Protein AF-A0A954SVW8-F1 (afdb_monomer_lite)

Foldseek 3Di:
DDQDQDQPFADQDPVRDGDRDRPRPDVPDQPDKDKDWDFQDQKDKAWCVRGVRAQPKDKWWAAPVDRVHTQPWDWDADNPGRIIMIGSPDGGTTTMMIMD

Structure (mmCIF, N/CA/C/O backbone):
data_AF-A0A954SVW8-F1
#
_entry.id   AF-A0A954SVW8-F1
#
loop_
_atom_site.group_PDB
_atom_site.id
_atom_site.type_symbol
_atom_site.label_atom_id
_atom_site.label_alt_id
_atom_site.label_comp_id
_atom_site.label_asym_id
_atom_site.label_entity_id
_atom_site.label_seq_id
_atom_site.pdbx_PDB_ins_code
_atom_site.Cartn_x
_atom_site.Cartn_y
_atom_site.Cartn_z
_atom_site.occupancy
_atom_site.B_iso_or_equiv
_atom_site.auth_seq_id
_atom_site.auth_comp_id
_atom_site.auth_asym_id
_atom_site.auth_atom_id
_atom_site.pdbx_PDB_model_num
ATOM 1 N N . ALA A 1 1 ? -21.610 -25.211 19.574 1.00 40.38 1 ALA A N 1
ATOM 2 C CA . ALA A 1 1 ? -22.119 -24.453 18.415 1.00 40.38 1 ALA A CA 1
ATOM 3 C C . ALA A 1 1 ? -21.961 -25.320 17.172 1.00 40.38 1 ALA A C 1
ATOM 5 O O . ALA A 1 1 ? -20.916 -25.938 17.018 1.00 40.38 1 ALA A O 1
ATOM 6 N N . LEU A 1 2 ? -23.015 -25.452 16.367 1.00 36.62 2 LEU A N 1
ATOM 7 C CA . LEU A 1 2 ? -23.050 -26.291 15.168 1.00 36.62 2 LEU A CA 1
ATOM 8 C C . LEU A 1 2 ? -22.192 -25.630 14.073 1.00 36.62 2 LEU A C 1
ATOM 10 O O . LEU A 1 2 ? -22.477 -24.504 13.680 1.00 36.62 2 LEU A O 1
ATOM 14 N N . SER A 1 3 ? -21.126 -26.295 13.624 1.00 43.16 3 SER A N 1
ATOM 15 C CA . SER A 1 3 ? -20.302 -25.831 12.501 1.00 43.16 3 SER A CA 1
ATOM 16 C C . SER A 1 3 ? -21.048 -26.121 11.199 1.00 43.16 3 SER A C 1
ATOM 18 O O . SER A 1 3 ? -21.252 -27.279 10.836 1.00 43.16 3 SER A O 1
ATOM 20 N N . THR A 1 4 ? -21.516 -25.078 10.516 1.00 42.59 4 THR A N 1
ATOM 21 C CA . THR A 1 4 ? -22.108 -25.201 9.181 1.00 42.59 4 THR A CA 1
ATOM 22 C C . THR A 1 4 ? -20.997 -25.432 8.165 1.00 42.59 4 THR A C 1
ATOM 24 O O . THR A 1 4 ? -20.241 -24.522 7.832 1.00 42.59 4 THR A O 1
ATOM 27 N N . ARG A 1 5 ? -20.894 -26.675 7.686 1.00 39.56 5 ARG A N 1
ATOM 28 C CA . ARG A 1 5 ? -20.027 -27.074 6.576 1.00 39.56 5 ARG A CA 1
ATOM 29 C C . ARG A 1 5 ? -20.613 -26.520 5.278 1.00 39.56 5 ARG A C 1
ATOM 31 O O . ARG A 1 5 ? -21.503 -27.126 4.690 1.00 39.56 5 ARG A O 1
ATOM 38 N N . THR A 1 6 ? -20.140 -25.354 4.857 1.00 47.66 6 THR A N 1
ATOM 39 C CA . THR A 1 6 ? -20.448 -24.810 3.533 1.00 47.66 6 THR A CA 1
ATOM 40 C C . THR A 1 6 ? -19.536 -25.490 2.521 1.00 47.66 6 THR A C 1
ATOM 42 O O . THR A 1 6 ? -18.320 -25.324 2.561 1.00 47.66 6 THR A O 1
ATOM 45 N N . THR A 1 7 ? -20.110 -26.288 1.628 1.00 44.91 7 THR A N 1
ATOM 46 C CA . THR A 1 7 ? -19.392 -26.845 0.481 1.00 44.91 7 THR A CA 1
ATOM 47 C C . THR A 1 7 ? -19.145 -25.705 -0.507 1.00 44.91 7 THR A C 1
ATOM 49 O O . THR A 1 7 ? -20.012 -25.378 -1.312 1.00 44.91 7 THR A O 1
ATOM 52 N N . THR A 1 8 ? -18.001 -25.027 -0.410 1.00 48.91 8 THR A N 1
ATOM 53 C CA . THR A 1 8 ? -17.630 -24.000 -1.390 1.00 48.91 8 THR A CA 1
ATOM 54 C C . THR A 1 8 ? -17.156 -24.703 -2.655 1.00 48.91 8 THR A C 1
ATOM 56 O O . THR A 1 8 ? -16.075 -25.287 -2.698 1.00 48.91 8 THR A O 1
ATOM 59 N N . THR A 1 9 ? -17.984 -24.686 -3.692 1.00 49.47 9 THR A N 1
ATOM 60 C CA . THR A 1 9 ? -17.602 -25.129 -5.034 1.00 49.47 9 THR A CA 1
ATOM 61 C C . THR A 1 9 ? -16.509 -24.201 -5.574 1.00 49.47 9 THR A C 1
ATOM 63 O O . THR A 1 9 ? -16.791 -23.059 -5.910 1.00 49.47 9 THR A O 1
ATOM 66 N N . ALA A 1 10 ? -15.280 -24.726 -5.635 1.00 47.44 10 ALA A N 1
ATOM 67 C CA . ALA A 1 10 ? -14.088 -24.200 -6.308 1.00 47.44 10 ALA A CA 1
ATOM 68 C C . ALA A 1 10 ? -13.584 -22.807 -5.867 1.00 47.44 10 ALA A C 1
ATOM 70 O O . ALA A 1 10 ? -14.078 -21.770 -6.300 1.00 47.44 10 ALA A O 1
ATOM 71 N N . VAL A 1 11 ? -12.491 -22.790 -5.098 1.00 52.28 11 VAL A N 1
ATOM 72 C CA . VAL A 1 11 ? -11.569 -21.643 -5.072 1.00 52.28 11 VAL A CA 1
ATOM 73 C C . VAL A 1 11 ? -10.479 -21.943 -6.110 1.00 52.28 11 VAL A C 1
ATOM 75 O O . VAL A 1 11 ? -9.889 -23.024 -6.027 1.00 52.28 11 VAL A O 1
ATOM 78 N N . PRO A 1 12 ? -10.226 -21.076 -7.108 1.00 44.75 12 PRO A N 1
ATOM 79 C CA . PRO A 1 12 ? -9.136 -21.299 -8.050 1.00 44.75 12 PRO A CA 1
ATOM 80 C C . PRO A 1 12 ? -7.801 -21.256 -7.298 1.00 44.75 12 PRO A C 1
ATOM 82 O O . PRO A 1 12 ? -7.519 -20.294 -6.582 1.00 44.75 12 PRO A O 1
ATOM 85 N N . ASP A 1 13 ? -6.993 -22.307 -7.433 1.00 57.62 13 ASP A N 1
ATOM 86 C CA . ASP A 1 13 ? -5.598 -22.266 -7.001 1.00 57.62 13 ASP A CA 1
ATOM 87 C C . ASP A 1 13 ? -4.754 -21.413 -7.970 1.00 57.62 13 ASP A C 1
ATOM 89 O O . ASP A 1 13 ? -5.223 -20.961 -9.020 1.00 57.62 13 ASP A O 1
ATOM 93 N N . PHE A 1 14 ? -3.479 -21.197 -7.637 1.00 51.03 14 PHE A N 1
ATOM 94 C CA . PHE A 1 14 ? -2.532 -20.452 -8.480 1.00 51.03 14 PHE A CA 1
ATOM 95 C C . PHE A 1 14 ? -2.261 -21.100 -9.854 1.00 51.03 14 PHE A C 1
ATOM 97 O O . PHE A 1 14 ? -1.481 -20.554 -10.632 1.00 51.03 14 PHE A O 1
ATOM 104 N N . ASN A 1 15 ? -2.882 -22.243 -10.161 1.00 43.25 15 ASN A N 1
ATOM 105 C CA . ASN A 1 15 ? -2.696 -23.010 -11.385 1.00 43.25 15 ASN A CA 1
ATOM 106 C C . ASN A 1 15 ? -4.017 -23.267 -12.142 1.00 43.25 15 ASN A C 1
ATOM 108 O O . ASN A 1 15 ? -4.044 -24.056 -13.086 1.00 43.25 15 ASN A O 1
ATOM 112 N N . GLY A 1 16 ? -5.119 -22.616 -11.742 1.00 51.41 16 GLY A N 1
ATOM 113 C CA . GLY A 1 16 ? -6.432 -22.767 -12.378 1.00 51.41 16 GLY A CA 1
ATOM 114 C C . GLY A 1 16 ? -7.093 -24.133 -12.158 1.00 51.41 16 GLY A C 1
ATOM 115 O O . GLY A 1 16 ? -8.090 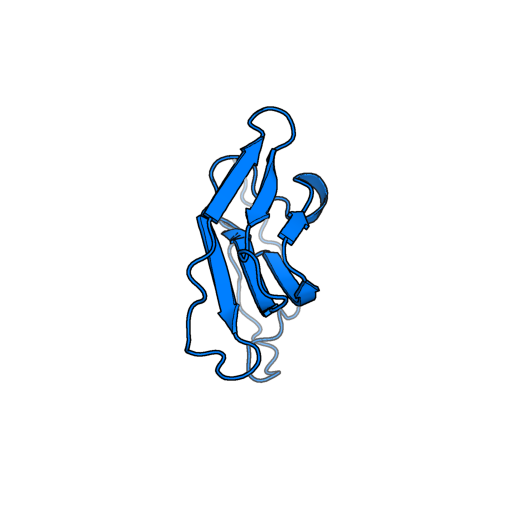-24.441 -12.815 1.00 51.41 16 GLY A O 1
ATOM 116 N N . VAL A 1 17 ? -6.581 -24.957 -11.240 1.00 48.84 17 VAL A N 1
ATOM 117 C CA . VAL A 1 17 ? -7.190 -26.238 -10.882 1.00 48.84 17 VAL A CA 1
ATOM 118 C C . VAL A 1 17 ? -8.245 -25.976 -9.814 1.00 48.84 17 VAL A C 1
ATOM 120 O O . VAL A 1 17 ? -7.971 -25.495 -8.717 1.00 48.84 17 VAL A O 1
ATOM 123 N N . SER A 1 18 ? -9.496 -26.290 -10.145 1.00 55.28 18 SER A N 1
ATOM 124 C CA . SER A 1 18 ? -10.587 -26.282 -9.173 1.00 55.28 18 SER A CA 1
ATOM 125 C C . SER A 1 18 ? -10.384 -27.442 -8.204 1.00 55.28 18 SER A C 1
ATOM 127 O O . SER A 1 18 ? -10.705 -28.587 -8.522 1.00 55.28 18 SER A O 1
ATOM 129 N N . VAL A 1 19 ? -9.830 -27.167 -7.027 1.00 55.34 19 VAL A N 1
ATOM 130 C CA . VAL A 1 19 ? -9.679 -28.187 -5.989 1.00 55.34 19 VAL A CA 1
ATOM 131 C C . VAL A 1 19 ? -11.015 -28.316 -5.257 1.00 55.34 19 VAL A C 1
ATOM 133 O O . VAL A 1 19 ? -11.441 -27.399 -4.556 1.00 55.34 19 VAL A O 1
ATOM 136 N N . SER A 1 20 ? -11.711 -29.444 -5.428 1.00 53.72 20 SER A N 1
ATOM 137 C CA . SER A 1 20 ? -12.867 -29.782 -4.594 1.00 53.72 20 SER A CA 1
ATOM 138 C C . SER A 1 20 ? -12.364 -30.407 -3.294 1.00 53.72 20 SER A C 1
ATOM 140 O O . SER A 1 20 ? -12.017 -31.587 -3.251 1.00 53.72 20 SER A O 1
ATOM 142 N N . GLY A 1 21 ? -12.296 -29.604 -2.240 1.00 55.25 21 GLY A N 1
ATOM 143 C CA . GLY A 1 21 ? -11.985 -30.054 -0.889 1.00 55.25 21 GLY A CA 1
ATOM 144 C C . GLY A 1 21 ? -12.860 -29.322 0.117 1.00 55.25 21 GLY A C 1
ATOM 145 O O . GLY A 1 21 ? -13.383 -28.246 -0.167 1.00 55.25 21 GLY A O 1
ATOM 146 N N . ASP A 1 22 ? -13.026 -29.902 1.301 1.00 56.28 22 ASP A N 1
ATOM 147 C CA . ASP A 1 22 ? -13.659 -29.200 2.410 1.00 56.28 22 ASP A CA 1
ATOM 148 C C . ASP A 1 22 ? -12.724 -28.090 2.894 1.00 56.28 22 ASP A C 1
ATOM 150 O O . ASP A 1 22 ? -11.843 -28.314 3.726 1.00 56.28 22 ASP A O 1
ATOM 154 N N . CYS A 1 23 ? -12.900 -26.871 2.388 1.00 53.12 23 CYS A N 1
ATOM 155 C CA . CYS A 1 23 ? -12.346 -25.713 3.066 1.00 53.12 23 CYS A CA 1
ATOM 156 C C . CYS A 1 23 ? -13.132 -25.529 4.371 1.00 53.12 23 CYS A C 1
ATOM 158 O O . CYS A 1 23 ? -14.256 -25.025 4.383 1.00 53.12 23 CYS A O 1
ATOM 160 N N . VAL A 1 24 ? -12.558 -25.963 5.494 1.00 53.09 24 VAL A N 1
ATOM 161 C CA . VAL A 1 24 ? -13.041 -25.517 6.800 1.00 53.09 24 VAL A CA 1
ATOM 162 C C . VAL A 1 24 ? -12.735 -24.027 6.864 1.00 53.09 24 VAL A C 1
ATOM 164 O O . VAL A 1 24 ? -11.580 -23.633 7.012 1.00 53.09 24 VAL A O 1
ATOM 167 N N . ALA A 1 25 ? -13.761 -23.191 6.710 1.00 48.97 25 ALA A N 1
ATOM 168 C CA . ALA A 1 25 ? -13.662 -21.783 7.053 1.00 48.97 25 ALA A CA 1
ATOM 169 C C . ALA A 1 25 ? -13.360 -21.715 8.553 1.00 48.97 25 ALA A C 1
ATOM 171 O O . ALA A 1 25 ? -14.260 -21.879 9.375 1.00 48.97 25 ALA A O 1
ATOM 172 N N . ILE A 1 26 ? -12.083 -21.568 8.915 1.00 49.59 26 ILE A N 1
ATOM 173 C CA . ILE A 1 26 ? -11.685 -21.365 10.305 1.00 49.59 26 ILE A CA 1
ATOM 174 C C . ILE A 1 26 ? -12.210 -19.981 10.692 1.00 49.59 26 ILE A C 1
ATOM 176 O O . ILE A 1 26 ? -11.764 -18.989 10.106 1.00 49.59 26 ILE A O 1
ATOM 180 N N . PRO A 1 27 ? -13.148 -19.874 11.647 1.00 39.97 27 PRO A N 1
ATOM 181 C CA . PRO A 1 27 ? -13.568 -18.577 12.154 1.00 39.97 27 PRO A CA 1
ATOM 182 C C . PRO A 1 27 ? -12.336 -17.895 12.765 1.00 39.97 27 PRO A C 1
ATOM 184 O O . PRO A 1 27 ? -11.747 -18.423 13.705 1.00 39.97 27 PRO A O 1
ATOM 187 N N . GLY A 1 28 ? -11.906 -16.771 12.189 1.00 47.81 28 GLY A N 1
ATOM 188 C CA . GLY A 1 28 ? -10.688 -16.058 12.599 1.00 47.81 28 GLY A CA 1
ATOM 189 C C . GLY A 1 28 ? -9.426 -16.368 11.784 1.00 47.81 28 GLY A C 1
ATOM 190 O O . GLY A 1 28 ? -8.373 -15.808 12.076 1.00 47.81 28 GLY A O 1
ATOM 191 N N . GLY A 1 29 ? -9.500 -17.202 10.740 1.00 52.38 29 GLY A N 1
ATOM 192 C CA . GLY A 1 29 ? -8.444 -17.225 9.729 1.00 52.38 29 GLY A CA 1
ATOM 193 C C . GLY A 1 29 ? -8.377 -15.853 9.061 1.00 52.38 29 GLY A C 1
ATOM 194 O O . GLY A 1 29 ? -9.382 -15.410 8.503 1.00 52.38 29 GLY A O 1
ATOM 195 N N . ARG A 1 30 ? -7.226 -15.166 9.130 1.00 59.03 30 ARG A N 1
ATOM 196 C CA . ARG A 1 30 ? -6.967 -13.968 8.317 1.00 59.03 30 ARG A CA 1
ATOM 197 C C . ARG A 1 30 ? -7.189 -14.400 6.867 1.00 59.03 30 ARG A C 1
ATOM 199 O O . ARG A 1 30 ? -6.384 -15.158 6.338 1.00 59.03 30 ARG A O 1
ATOM 206 N N . GLY A 1 31 ? -8.341 -14.056 6.284 1.00 71.12 31 GLY A N 1
ATOM 207 C CA . GLY A 1 31 ?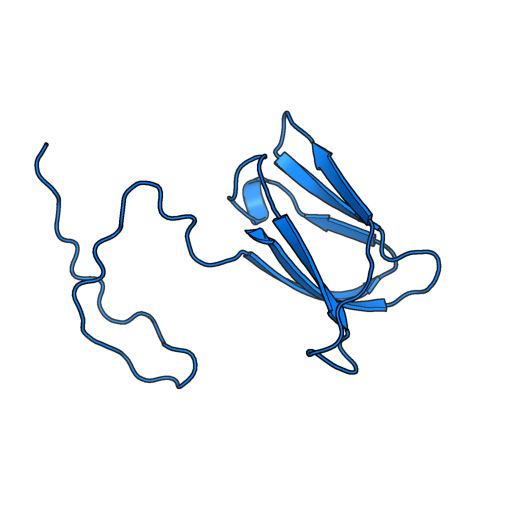 -8.735 -14.518 4.948 1.00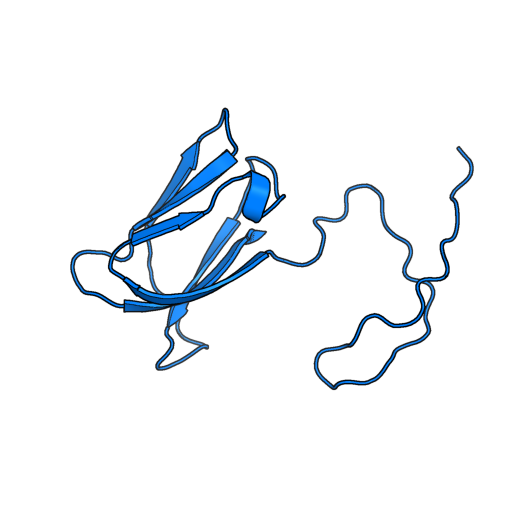 71.12 31 GLY A CA 1
ATOM 208 C C . GLY A 1 31 ? -7.691 -14.161 3.886 1.00 71.12 31 GLY A C 1
ATOM 209 O O . GLY A 1 31 ? -6.706 -13.489 4.190 1.00 71.12 31 GLY A O 1
ATOM 210 N N . ALA A 1 32 ? -7.916 -14.554 2.628 1.00 83.12 32 ALA A N 1
ATOM 211 C CA . ALA A 1 32 ? -6.983 -14.275 1.528 1.00 83.12 32 ALA A CA 1
ATOM 212 C C . ALA A 1 32 ? -6.468 -12.817 1.554 1.00 83.12 32 ALA A C 1
ATOM 214 O O . ALA A 1 32 ? -7.275 -11.921 1.821 1.00 83.12 32 ALA A O 1
ATOM 215 N N . PRO A 1 33 ? -5.160 -12.564 1.346 1.00 90.12 33 PRO A N 1
ATOM 216 C CA . PRO A 1 33 ? -4.586 -11.218 1.403 1.00 90.12 33 PRO A CA 1
ATOM 217 C C . PRO A 1 33 ? -5.360 -10.232 0.531 1.00 90.12 33 PRO A C 1
ATOM 219 O O . PRO A 1 33 ? -5.824 -10.598 -0.549 1.00 90.12 33 PRO A O 1
ATOM 222 N N . TYR A 1 34 ? -5.438 -8.973 0.964 1.00 92.31 34 TYR A N 1
ATOM 223 C CA . TYR A 1 34 ? -5.773 -7.906 0.024 1.00 92.31 34 TYR A CA 1
ATOM 224 C C . TYR A 1 34 ? -4.555 -7.664 -0.862 1.00 92.31 34 TYR A C 1
ATOM 226 O O . TYR A 1 34 ? -3.434 -7.578 -0.357 1.00 92.31 34 TYR A O 1
ATOM 234 N N . VAL A 1 35 ? -4.769 -7.584 -2.171 1.00 94.94 35 VAL A N 1
ATOM 235 C CA . VAL A 1 35 ? -3.708 -7.388 -3.155 1.00 94.94 35 VAL A CA 1
ATOM 236 C C . VAL A 1 35 ? -4.180 -6.373 -4.175 1.00 94.94 35 VAL A C 1
ATOM 238 O O . VAL A 1 35 ? -5.253 -6.544 -4.747 1.00 94.94 35 VAL A O 1
ATOM 241 N N . ASP A 1 36 ? -3.355 -5.367 -4.437 1.00 95.75 36 ASP A N 1
ATOM 242 C CA . ASP A 1 36 ? -3.639 -4.360 -5.455 1.00 95.75 36 ASP A CA 1
ATOM 243 C C . ASP A 1 36 ? -2.368 -3.962 -6.207 1.00 95.75 36 ASP A C 1
ATOM 245 O O . ASP A 1 36 ? -1.253 -4.113 -5.701 1.00 95.75 36 ASP A O 1
ATOM 249 N N . THR A 1 37 ? -2.525 -3.492 -7.438 1.00 97.06 37 THR A N 1
ATOM 250 C CA . THR A 1 37 ? -1.423 -3.027 -8.287 1.00 97.06 37 THR A CA 1
ATOM 251 C C . THR A 1 37 ? -1.468 -1.519 -8.431 1.00 97.06 37 THR A C 1
ATOM 253 O O . THR A 1 37 ? -2.537 -0.940 -8.588 1.00 97.06 37 THR A O 1
ATOM 256 N N . PHE A 1 38 ? -0.305 -0.884 -8.456 1.00 96.62 38 PHE A N 1
ATOM 257 C CA . PHE A 1 38 ? -0.184 0.557 -8.637 1.00 96.62 38 PHE A CA 1
ATOM 258 C C . PHE A 1 38 ? 0.858 0.878 -9.705 1.00 96.62 38 PHE A C 1
ATOM 260 O O . PHE A 1 38 ? 1.785 0.104 -9.948 1.00 96.62 38 PHE A O 1
ATOM 267 N N . ALA A 1 39 ? 0.713 2.039 -10.337 1.00 97.19 39 ALA A N 1
ATOM 268 C CA . ALA A 1 39 ? 1.631 2.504 -11.364 1.00 97.19 39 ALA A CA 1
ATOM 269 C C . ALA A 1 39 ? 1.911 3.994 -11.195 1.00 97.19 39 ALA A C 1
ATOM 271 O O . ALA A 1 39 ? 0.981 4.786 -11.045 1.00 97.19 39 ALA A O 1
ATOM 272 N N . SER A 1 40 ? 3.190 4.360 -11.261 1.00 96.69 40 SER A N 1
ATOM 273 C CA . SER A 1 40 ? 3.666 5.742 -11.182 1.00 96.69 40 SER A CA 1
ATOM 274 C C . SER A 1 40 ? 3.123 6.518 -9.967 1.00 96.69 40 SER A C 1
ATOM 276 O O . SER A 1 40 ? 2.685 7.661 -10.103 1.00 96.69 40 SER A O 1
ATOM 278 N N . GLN A 1 41 ? 3.167 5.906 -8.781 1.00 97.56 41 GLN A N 1
ATOM 279 C CA . GLN A 1 41 ? 2.719 6.505 -7.519 1.00 97.56 41 GLN A CA 1
ATOM 280 C C . GLN A 1 41 ? 3.892 6.741 -6.565 1.00 97.56 41 GLN A C 1
ATOM 282 O O . GLN A 1 41 ? 4.822 5.941 -6.509 1.00 97.56 41 GLN A O 1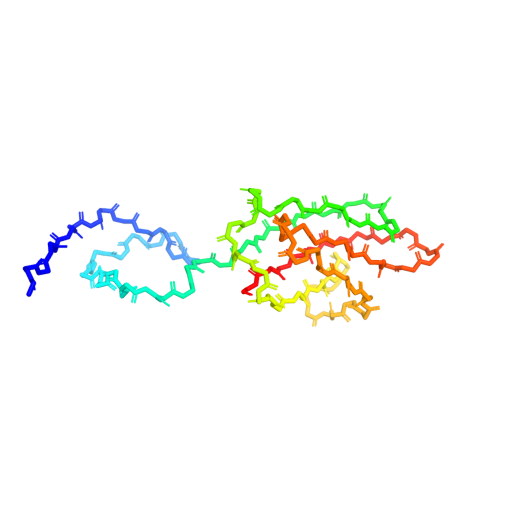
ATOM 287 N N . THR A 1 42 ? 3.830 7.814 -5.781 1.00 97.31 42 THR A N 1
ATOM 288 C CA . THR A 1 42 ? 4.722 8.054 -4.628 1.00 97.31 42 THR A CA 1
ATOM 289 C C . THR A 1 42 ? 4.061 7.681 -3.303 1.00 97.31 42 THR A C 1
ATOM 291 O O . THR A 1 42 ? 4.730 7.563 -2.285 1.00 97.31 42 THR A O 1
ATOM 294 N N . SER A 1 43 ? 2.743 7.483 -3.295 1.00 97.12 43 SER A N 1
ATOM 295 C CA . SER A 1 43 ? 1.991 7.045 -2.124 1.00 97.12 43 SER A CA 1
ATOM 296 C C . SER A 1 43 ? 0.724 6.296 -2.527 1.00 97.12 43 SER A C 1
ATOM 298 O O . SER A 1 43 ? 0.237 6.434 -3.649 1.00 97.12 43 SER A O 1
ATOM 300 N N . LEU A 1 44 ? 0.189 5.493 -1.608 1.00 97.75 44 LEU A N 1
ATOM 301 C CA . LEU A 1 44 ? -1.080 4.781 -1.772 1.00 97.75 44 LEU A CA 1
ATOM 302 C C . LEU A 1 44 ? -1.983 5.078 -0.578 1.00 97.75 44 LEU A C 1
ATOM 304 O O . LEU A 1 44 ? -1.520 5.069 0.561 1.00 97.75 44 LEU A O 1
ATOM 308 N N . ALA A 1 45 ? -3.269 5.288 -0.841 1.00 97.88 45 ALA A N 1
ATOM 309 C CA . ALA A 1 45 ? -4.302 5.382 0.183 1.00 97.88 45 ALA A CA 1
ATOM 310 C C . ALA A 1 45 ? -5.291 4.234 -0.026 1.00 97.88 45 ALA A C 1
ATOM 312 O O . ALA A 1 45 ? -5.972 4.174 -1.051 1.00 97.88 45 ALA A O 1
ATOM 313 N N . ILE A 1 46 ? -5.337 3.304 0.923 1.00 97.44 46 ILE A N 1
ATOM 314 C CA . ILE A 1 46 ? -6.138 2.084 0.837 1.00 97.44 46 ILE A CA 1
ATOM 315 C C . ILE A 1 46 ? -7.083 2.081 2.028 1.00 97.44 46 ILE A C 1
ATOM 317 O O . ILE A 1 46 ? -6.637 2.009 3.169 1.00 97.44 46 ILE A O 1
ATOM 321 N N . THR A 1 47 ? -8.388 2.168 1.774 1.00 96.88 47 THR A N 1
ATOM 322 C CA . THR A 1 47 ? -9.346 2.278 2.880 1.00 96.88 47 THR A CA 1
ATOM 323 C C . THR A 1 47 ? -9.538 0.948 3.609 1.00 96.88 47 THR A C 1
ATOM 325 O O . THR A 1 47 ? -9.492 -0.119 2.984 1.00 96.88 47 THR A O 1
ATOM 328 N N . GLY A 1 48 ? -9.836 1.007 4.907 1.00 92.00 48 GLY A N 1
ATOM 329 C CA . GLY A 1 48 ? -10.148 -0.149 5.749 1.00 92.00 48 GLY A CA 1
ATOM 330 C C . GLY A 1 48 ? -11.293 -0.990 5.196 1.00 92.00 48 GLY A C 1
ATOM 331 O O . GLY A 1 48 ? -11.235 -2.223 5.186 1.00 92.00 48 GLY A O 1
ATOM 332 N N . ALA A 1 49 ? -12.308 -0.320 4.646 1.00 90.81 49 ALA A N 1
ATOM 333 C CA . ALA A 1 49 ? -13.431 -0.963 3.974 1.00 90.81 49 ALA A CA 1
ATOM 334 C C . ALA A 1 49 ? -13.011 -1.694 2.687 1.00 90.81 49 ALA A C 1
ATOM 336 O O . ALA A 1 49 ? -13.586 -2.731 2.360 1.00 90.81 49 ALA A O 1
ATOM 337 N N . THR A 1 50 ? -12.004 -1.181 1.972 1.00 92.06 50 THR A N 1
ATOM 338 C CA . THR A 1 50 ? -11.481 -1.796 0.745 1.00 92.06 50 THR A CA 1
ATOM 339 C C . THR A 1 50 ? -10.681 -3.063 1.045 1.00 92.06 50 THR A C 1
ATOM 341 O O . THR A 1 50 ? -10.874 -4.070 0.364 1.00 92.06 50 THR A O 1
ATOM 344 N N . HIS A 1 51 ? -9.795 -3.046 2.049 1.00 90.56 51 HIS A N 1
ATOM 345 C CA . HIS A 1 51 ? -8.927 -4.198 2.323 1.00 90.56 51 HIS A CA 1
ATOM 346 C C . HIS A 1 51 ? -9.503 -5.202 3.334 1.00 90.56 51 HIS A C 1
ATOM 348 O O . HIS A 1 51 ? -9.105 -6.368 3.331 1.00 90.56 51 HIS A O 1
ATOM 354 N N . GLY A 1 52 ? -10.431 -4.786 4.200 1.00 90.56 52 GLY A N 1
ATOM 355 C CA . GLY A 1 52 ? -11.204 -5.678 5.070 1.00 90.56 52 GLY A CA 1
ATOM 356 C C . GLY A 1 52 ? -10.382 -6.479 6.089 1.00 90.56 52 GLY A C 1
ATOM 357 O O . GLY A 1 52 ? -10.768 -7.597 6.430 1.00 90.56 52 GLY A O 1
ATOM 358 N N . LYS A 1 53 ? -9.238 -5.951 6.555 1.00 86.44 53 LYS A N 1
ATOM 359 C CA . LYS A 1 53 ? -8.314 -6.655 7.478 1.00 86.44 53 LYS A CA 1
ATOM 360 C C . LYS A 1 53 ? -8.382 -6.204 8.939 1.00 86.44 53 LYS A C 1
ATOM 362 O O . LYS A 1 53 ? -7.728 -6.807 9.783 1.00 86.44 53 LYS A O 1
ATOM 367 N N . GLY A 1 54 ? -9.194 -5.197 9.256 1.00 90.25 54 GLY A N 1
ATOM 368 C CA . GLY A 1 54 ? -9.093 -4.509 10.546 1.00 90.25 54 GLY A CA 1
ATOM 369 C C . GLY A 1 54 ? -7.799 -3.694 10.630 1.00 90.25 54 GLY A C 1
ATOM 370 O O . GLY A 1 54 ? -7.162 -3.459 9.609 1.00 90.25 54 GLY A O 1
ATOM 371 N N . CYS A 1 55 ? -7.438 -3.240 11.830 1.00 92.31 55 CYS A N 1
ATOM 372 C CA . CYS A 1 55 ? -6.359 -2.263 12.018 1.00 92.31 55 CYS A CA 1
ATOM 373 C C . CYS A 1 55 ? -4.994 -2.913 12.342 1.00 92.31 55 CYS A C 1
ATOM 375 O O . CYS A 1 55 ? -3.951 -2.299 12.149 1.00 92.31 55 CYS A O 1
ATOM 377 N N . ASP A 1 56 ? -4.973 -4.173 12.793 1.00 92.69 56 ASP A N 1
ATOM 378 C CA . ASP A 1 56 ? -3.732 -4.926 13.035 1.00 92.69 56 ASP A CA 1
ATOM 379 C C . ASP A 1 56 ? -3.277 -5.636 11.753 1.00 92.69 56 ASP A C 1
ATOM 381 O O . ASP A 1 56 ? -3.629 -6.798 11.510 1.00 92.69 56 ASP A O 1
ATOM 385 N N . VAL A 1 57 ? -2.538 -4.909 10.910 1.00 91.56 57 VAL A N 1
ATOM 386 C CA . VAL A 1 57 ? -2.170 -5.355 9.562 1.00 91.56 57 VAL A CA 1
ATOM 387 C C . VAL A 1 57 ? -0.674 -5.309 9.286 1.00 91.56 57 VAL A C 1
ATOM 389 O O . VAL A 1 57 ? 0.057 -4.426 9.746 1.00 91.56 57 VAL A O 1
ATOM 392 N N . ALA A 1 58 ? -0.230 -6.240 8.445 1.00 93.56 58 ALA A N 1
ATOM 393 C CA . ALA A 1 58 ? 1.104 -6.212 7.862 1.00 93.56 58 ALA A CA 1
ATOM 394 C C . ALA A 1 58 ? 1.036 -5.788 6.391 1.00 93.56 58 ALA A C 1
ATOM 396 O O . ALA A 1 58 ? 0.281 -6.369 5.610 1.00 93.56 58 ALA A O 1
ATOM 397 N N . VAL A 1 59 ? 1.858 -4.804 6.011 1.00 95.88 59 VAL A N 1
ATOM 398 C CA . VAL A 1 59 ? 1.906 -4.260 4.646 1.00 95.88 59 VAL A CA 1
ATOM 399 C C . VAL A 1 59 ? 3.227 -4.622 3.966 1.00 95.88 59 VAL A C 1
ATOM 401 O O . VAL A 1 59 ? 4.324 -4.402 4.494 1.00 95.88 59 VAL A O 1
ATOM 404 N N . PHE A 1 60 ? 3.123 -5.165 2.756 1.00 96.19 60 PHE A N 1
ATOM 405 C CA . PHE A 1 60 ? 4.254 -5.496 1.894 1.00 96.19 60 PHE A CA 1
ATOM 406 C C . PHE A 1 60 ? 4.067 -4.835 0.535 1.00 96.19 60 PHE A C 1
ATOM 408 O O . PHE A 1 60 ? 2.972 -4.851 -0.020 1.00 96.19 60 PHE A O 1
ATOM 415 N N . VAL A 1 61 ? 5.144 -4.277 -0.008 1.00 96.62 61 VAL A N 1
ATOM 416 C CA . VAL A 1 61 ? 5.148 -3.620 -1.314 1.00 96.62 61 VAL A CA 1
ATOM 417 C C . VAL A 1 61 ? 6.243 -4.256 -2.159 1.00 96.62 61 VAL A C 1
ATOM 419 O O . VAL A 1 61 ? 7.352 -4.461 -1.672 1.00 96.62 61 VAL A O 1
ATOM 422 N N . TYR A 1 62 ? 5.935 -4.582 -3.408 1.00 96.81 62 TYR A N 1
ATOM 423 C CA . TYR A 1 62 ? 6.836 -5.253 -4.343 1.00 96.81 62 TYR A CA 1
ATOM 424 C C . TYR A 1 62 ? 6.963 -4.451 -5.628 1.00 96.81 62 TYR A C 1
ATOM 426 O O . TYR A 1 62 ? 5.971 -3.877 -6.083 1.00 96.81 62 TYR A O 1
ATOM 434 N N . SER A 1 63 ? 8.163 -4.428 -6.207 1.00 94.94 63 SER A N 1
ATOM 435 C CA . SER A 1 63 ? 8.435 -3.728 -7.464 1.00 94.94 63 SER A CA 1
ATOM 436 C C . SER A 1 63 ? 7.736 -4.407 -8.645 1.00 94.94 63 SER A C 1
ATOM 438 O O . SER A 1 63 ? 7.570 -5.627 -8.676 1.00 94.94 63 SER A O 1
ATOM 440 N N . ALA A 1 64 ? 7.318 -3.616 -9.635 1.00 94.81 64 ALA A N 1
ATOM 441 C CA . ALA A 1 64 ? 6.851 -4.142 -10.916 1.00 94.81 64 ALA A CA 1
ATOM 442 C C . ALA A 1 64 ? 8.003 -4.684 -11.778 1.00 94.81 64 ALA A C 1
ATOM 444 O O . ALA A 1 64 ? 7.778 -5.605 -12.562 1.00 94.81 64 ALA A O 1
ATOM 445 N N . ASP A 1 65 ? 9.211 -4.132 -11.624 1.00 93.19 65 ASP A N 1
ATOM 446 C CA . ASP A 1 65 ? 10.385 -4.516 -12.418 1.00 93.19 65 ASP A CA 1
ATOM 447 C C . ASP A 1 65 ? 10.956 -5.870 -11.970 1.00 93.19 65 ASP A C 1
ATOM 449 O O . ASP A 1 65 ? 11.385 -6.675 -12.797 1.00 93.19 65 ASP A O 1
ATOM 453 N N . ASP A 1 66 ? 10.907 -6.145 -10.663 1.00 90.56 66 ASP A N 1
ATOM 454 C CA . ASP A 1 66 ? 11.197 -7.457 -10.088 1.00 90.56 66 ASP A CA 1
ATOM 455 C C . ASP A 1 66 ? 10.211 -7.760 -8.943 1.00 90.56 66 ASP A C 1
ATOM 457 O O . ASP A 1 66 ? 10.338 -7.204 -7.851 1.00 90.56 66 ASP A O 1
ATOM 461 N N . PRO A 1 67 ? 9.240 -8.671 -9.134 1.00 84.88 67 PRO A N 1
ATOM 462 C CA . PRO A 1 67 ? 8.252 -9.003 -8.109 1.00 84.88 67 PRO A CA 1
ATOM 463 C C . PRO A 1 67 ? 8.833 -9.795 -6.928 1.00 84.88 67 PRO A C 1
ATOM 465 O O . PRO A 1 67 ? 8.118 -10.052 -5.957 1.00 84.88 67 PRO A O 1
ATOM 468 N N . ARG A 1 68 ? 10.101 -10.224 -6.998 1.00 90.06 68 ARG A N 1
ATOM 469 C CA . ARG A 1 68 ? 10.832 -10.777 -5.848 1.00 90.06 68 ARG A CA 1
ATOM 470 C C . ARG A 1 68 ? 11.475 -9.681 -5.007 1.00 90.06 68 ARG A C 1
ATOM 472 O O . ARG A 1 68 ? 11.811 -9.948 -3.853 1.00 90.06 68 ARG A O 1
ATOM 479 N N . ASP A 1 69 ? 11.630 -8.482 -5.563 1.00 92.88 69 ASP A N 1
ATOM 480 C CA . ASP A 1 69 ? 12.187 -7.336 -4.866 1.00 92.88 69 ASP A CA 1
ATOM 481 C C . ASP A 1 69 ? 11.103 -6.615 -4.061 1.00 92.88 69 ASP A C 1
ATOM 483 O O . ASP A 1 69 ? 10.052 -6.210 -4.576 1.00 92.88 69 ASP A O 1
ATOM 487 N N . ARG A 1 70 ? 11.358 -6.480 -2.759 1.00 93.12 70 ARG A N 1
ATOM 488 C CA . ARG A 1 70 ? 10.464 -5.777 -1.843 1.00 93.12 70 ARG A CA 1
ATOM 489 C C . ARG A 1 70 ? 10.889 -4.318 -1.790 1.00 93.12 70 ARG A C 1
ATOM 491 O O . ARG A 1 70 ? 11.995 -4.002 -1.361 1.00 93.12 70 ARG A O 1
ATOM 498 N N . LEU A 1 71 ? 9.960 -3.430 -2.116 1.00 93.56 71 LEU A N 1
ATOM 499 C CA . LEU A 1 71 ? 10.142 -1.999 -1.938 1.00 93.56 71 LEU A CA 1
ATOM 500 C C . LEU A 1 71 ? 10.049 -1.665 -0.444 1.00 93.56 71 LEU A C 1
ATOM 502 O O . LEU A 1 71 ? 9.081 -2.021 0.238 1.00 93.56 71 LEU A O 1
ATOM 506 N N . TYR A 1 72 ? 11.071 -0.986 0.076 1.00 89.88 72 TYR A N 1
ATOM 507 C CA . TYR A 1 72 ? 11.064 -0.462 1.439 1.00 89.88 72 TYR A CA 1
ATOM 508 C C . TYR A 1 72 ? 10.200 0.798 1.491 1.00 89.88 72 TYR A C 1
ATOM 510 O O . TYR A 1 72 ? 10.687 1.909 1.304 1.00 89.88 72 TYR A O 1
ATOM 518 N N . ALA A 1 73 ? 8.909 0.587 1.726 1.00 91.69 73 ALA A N 1
ATOM 519 C CA . ALA A 1 73 ? 7.915 1.631 1.914 1.00 91.69 73 ALA A CA 1
ATOM 520 C C . ALA A 1 73 ? 7.583 1.797 3.403 1.00 91.69 73 ALA A C 1
ATOM 522 O O . ALA A 1 73 ? 7.462 0.808 4.135 1.00 91.69 73 ALA A O 1
ATOM 523 N N . GLY A 1 74 ? 7.413 3.043 3.842 1.00 94.44 74 GLY A N 1
ATOM 524 C CA . GLY A 1 74 ? 6.784 3.331 5.128 1.00 94.44 74 GLY A CA 1
ATOM 525 C C . GLY A 1 74 ? 5.272 3.134 5.025 1.00 94.44 74 GLY A C 1
ATOM 526 O O . GLY A 1 74 ? 4.701 3.276 3.944 1.00 94.44 74 GLY A O 1
ATOM 527 N N . TYR A 1 75 ? 4.603 2.816 6.131 1.00 97.12 75 TYR A N 1
ATOM 528 C CA . TYR A 1 75 ? 3.145 2.870 6.176 1.00 97.12 75 TYR A CA 1
ATOM 529 C C . TYR A 1 75 ? 2.634 3.283 7.552 1.00 97.12 75 TYR A C 1
ATOM 531 O O . TYR A 1 75 ? 3.295 3.063 8.569 1.00 97.12 75 TYR A O 1
ATOM 539 N N . THR A 1 76 ? 1.442 3.864 7.569 1.00 97.94 76 THR A N 1
ATOM 540 C CA . THR A 1 76 ? 0.663 4.134 8.778 1.00 97.94 76 THR A CA 1
ATOM 541 C C . THR A 1 76 ? -0.715 3.506 8.647 1.00 97.94 76 THR A C 1
ATOM 543 O O . THR A 1 76 ? -1.219 3.343 7.534 1.00 97.94 76 THR A O 1
ATOM 546 N N . VAL A 1 77 ? -1.323 3.182 9.784 1.00 97.81 77 VAL A N 1
ATOM 547 C CA . VAL A 1 77 ? -2.697 2.680 9.868 1.00 97.81 77 VAL A CA 1
ATOM 548 C C . VAL A 1 77 ? -3.483 3.617 10.775 1.00 97.81 77 VAL A C 1
ATOM 550 O O . VAL A 1 77 ? -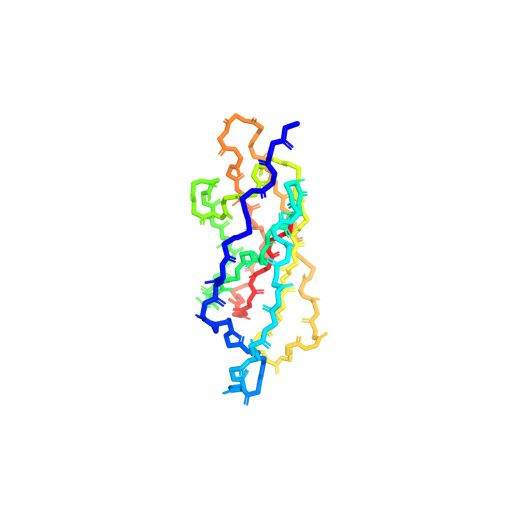2.996 3.966 11.850 1.00 97.81 77 VAL A O 1
ATOM 553 N N . ASP A 1 78 ? -4.656 4.058 10.334 1.00 96.25 78 ASP A N 1
ATOM 554 C CA . ASP A 1 78 ? -5.587 4.802 11.184 1.00 96.25 78 ASP A CA 1
ATOM 555 C C . ASP A 1 78 ? -6.362 3.827 12.081 1.00 96.25 78 ASP A C 1
ATOM 557 O O . ASP A 1 78 ? -7.061 2.955 11.580 1.00 96.25 78 ASP A O 1
ATOM 561 N N . ASP A 1 79 ? -6.269 3.960 13.403 1.00 93.62 79 ASP A N 1
ATOM 562 C CA . ASP A 1 79 ? -6.901 3.013 14.339 1.00 93.62 79 ASP A CA 1
ATOM 563 C C . ASP A 1 79 ? -8.443 3.103 14.387 1.00 93.62 79 ASP A C 1
ATOM 565 O O . ASP A 1 79 ? -9.100 2.220 14.942 1.00 93.62 79 ASP A O 1
ATOM 569 N N . GLY A 1 80 ? -9.044 4.167 13.845 1.00 95.12 80 GLY A N 1
ATOM 570 C CA . GLY A 1 80 ? -10.493 4.368 13.826 1.00 95.12 80 GLY A CA 1
ATOM 571 C C . GLY A 1 80 ? -11.156 3.810 12.569 1.00 95.12 80 GLY A C 1
ATOM 572 O O . GLY A 1 80 ? -12.219 3.191 12.653 1.00 95.12 80 GLY A O 1
ATOM 573 N N . THR A 1 81 ? -10.540 4.024 11.407 1.00 95.88 81 THR A N 1
ATOM 574 C CA . THR A 1 81 ? -11.061 3.571 10.104 1.00 95.88 81 THR A CA 1
ATOM 575 C C . THR A 1 81 ? -10.346 2.340 9.559 1.00 95.88 81 THR A C 1
ATOM 577 O O . THR A 1 81 ? -10.841 1.707 8.625 1.00 95.88 81 THR A O 1
ATOM 580 N N . CYS A 1 82 ? -9.215 1.974 10.158 1.00 95.12 82 CYS A N 1
ATOM 581 C CA . CYS A 1 82 ? -8.263 0.996 9.649 1.00 95.12 82 CYS A CA 1
ATOM 582 C C . CYS A 1 82 ? -7.700 1.357 8.269 1.00 95.12 82 CYS A C 1
ATOM 584 O O . CYS A 1 82 ? -7.233 0.471 7.568 1.00 95.12 82 CYS A O 1
ATOM 586 N N . ASP A 1 83 ? -7.739 2.627 7.856 1.00 97.00 83 ASP A N 1
ATOM 587 C CA . ASP A 1 83 ? -7.181 3.045 6.570 1.00 97.00 83 ASP A CA 1
ATOM 588 C C . ASP A 1 83 ? -5.652 2.942 6.580 1.00 97.00 83 ASP A C 1
ATOM 590 O O . ASP A 1 83 ? -4.989 3.355 7.532 1.00 97.00 83 ASP A O 1
ATOM 594 N N . VAL A 1 84 ? -5.084 2.429 5.491 1.00 97.94 84 VAL A N 1
ATOM 595 C CA . VAL A 1 84 ? -3.641 2.279 5.306 1.00 97.94 84 VAL A CA 1
ATOM 596 C C . VAL A 1 84 ? -3.138 3.347 4.344 1.00 97.94 84 VAL A C 1
ATOM 598 O O . VAL A 1 84 ? -3.560 3.414 3.186 1.00 97.94 84 VAL A O 1
ATOM 601 N N . ALA A 1 85 ? -2.181 4.146 4.808 1.00 98.06 85 ALA A N 1
ATOM 602 C CA . ALA A 1 85 ? -1.424 5.069 3.971 1.00 98.06 85 ALA A CA 1
ATOM 603 C C . ALA A 1 85 ? -0.001 4.533 3.790 1.00 98.06 85 ALA A C 1
ATOM 605 O O . ALA A 1 85 ? 0.713 4.325 4.769 1.00 98.06 85 ALA A O 1
ATOM 606 N N . VAL A 1 86 ? 0.404 4.300 2.543 1.00 97.94 86 VAL A N 1
ATOM 607 C CA . VAL A 1 86 ? 1.740 3.809 2.178 1.00 97.94 86 VAL A CA 1
ATOM 608 C C . VAL A 1 86 ? 2.539 4.948 1.557 1.00 97.94 86 VAL A C 1
ATOM 610 O O . VAL A 1 86 ? 2.054 5.599 0.633 1.00 97.94 86 VAL A O 1
ATOM 613 N N . ASP A 1 87 ? 3.764 5.154 2.030 1.00 97.56 87 ASP A N 1
ATOM 614 C CA . ASP A 1 87 ? 4.739 6.096 1.480 1.00 97.56 87 ASP A CA 1
ATOM 615 C C . ASP A 1 87 ? 5.824 5.331 0.708 1.00 97.56 87 ASP A C 1
ATOM 617 O O . ASP A 1 87 ? 6.588 4.552 1.286 1.00 97.56 87 ASP A O 1
ATOM 621 N N . LEU A 1 88 ? 5.873 5.544 -0.608 1.00 96.00 88 LEU A N 1
ATOM 622 C CA . LEU A 1 88 ? 6.832 4.930 -1.533 1.00 96.00 88 LEU A CA 1
ATOM 623 C C . LEU A 1 88 ? 8.080 5.815 -1.737 1.00 96.00 88 LEU A C 1
ATOM 625 O O . LEU A 1 88 ? 8.992 5.441 -2.476 1.00 96.00 88 LEU A O 1
ATOM 629 N N . GLY A 1 89 ? 8.139 6.978 -1.079 1.00 93.69 89 GLY A N 1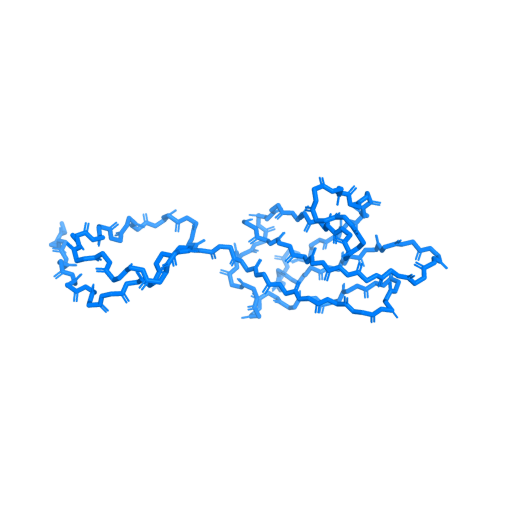
ATOM 630 C CA . GLY A 1 89 ? 9.225 7.947 -1.165 1.00 93.69 89 GLY A CA 1
ATOM 631 C C . GLY A 1 89 ? 9.058 8.974 -2.290 1.00 93.69 89 GLY A C 1
ATOM 632 O O . GLY A 1 89 ? 8.011 9.111 -2.917 1.00 93.69 89 GLY A O 1
ATOM 633 N N . SER A 1 90 ? 10.126 9.730 -2.560 1.00 93.69 90 SER A N 1
ATOM 634 C CA . SER A 1 90 ? 10.086 10.905 -3.451 1.00 93.69 90 SER A CA 1
ATOM 635 C C . SER A 1 90 ? 10.109 10.595 -4.953 1.00 93.69 90 SER A C 1
ATOM 637 O O . SER A 1 90 ? 10.064 11.520 -5.764 1.00 93.69 90 SER A O 1
ATOM 639 N N . VAL A 1 91 ? 10.232 9.325 -5.343 1.00 93.81 91 VAL A N 1
ATOM 640 C CA . VAL A 1 91 ? 10.278 8.890 -6.746 1.00 93.81 91 VAL A CA 1
ATOM 641 C C . VAL A 1 91 ? 9.058 8.027 -7.018 1.00 93.81 91 VAL A C 1
ATOM 643 O O . VAL A 1 91 ? 8.748 7.140 -6.230 1.00 93.81 91 VAL A O 1
ATOM 646 N N . ALA A 1 92 ? 8.371 8.282 -8.130 1.00 94.81 92 ALA A N 1
ATOM 647 C CA . ALA A 1 92 ? 7.217 7.490 -8.525 1.00 94.81 92 ALA A CA 1
ATOM 648 C C . ALA A 1 92 ? 7.630 6.036 -8.800 1.00 94.81 92 ALA A C 1
ATOM 650 O O . ALA A 1 92 ? 8.541 5.776 -9.587 1.00 94.81 92 ALA A O 1
ATOM 651 N N . GLN A 1 93 ? 6.937 5.098 -8.165 1.00 95.69 93 GLN A N 1
ATOM 652 C CA . GLN A 1 93 ? 7.163 3.664 -8.287 1.00 95.69 93 GLN A CA 1
ATOM 653 C C . GLN A 1 93 ? 5.932 2.977 -8.878 1.00 95.69 93 GLN A C 1
ATOM 655 O O . GLN A 1 93 ? 4.817 3.505 -8.863 1.00 95.69 93 GLN A O 1
ATOM 660 N N . SER A 1 94 ? 6.143 1.775 -9.402 1.00 96.12 94 SER A N 1
ATOM 661 C CA . SER A 1 94 ? 5.083 0.888 -9.877 1.00 96.12 94 SER A CA 1
ATOM 662 C C . SER A 1 94 ? 5.280 -0.485 -9.260 1.00 96.12 94 SER A C 1
ATOM 664 O O . SER A 1 94 ? 6.418 -0.899 -9.029 1.00 96.12 94 SER A O 1
ATOM 666 N N . GLY A 1 95 ? 4.191 -1.197 -8.991 1.00 96.50 95 GLY A N 1
ATOM 667 C CA . GLY A 1 95 ? 4.298 -2.446 -8.262 1.00 96.50 95 GLY A CA 1
ATOM 668 C C . GLY A 1 95 ? 2.987 -3.010 -7.752 1.00 96.50 95 GLY A C 1
ATOM 669 O O . GLY A 1 95 ? 1.909 -2.782 -8.306 1.00 96.50 95 GLY A O 1
ATOM 670 N N . LYS A 1 96 ? 3.110 -3.786 -6.679 1.00 96.62 96 LYS A N 1
ATOM 671 C CA . LYS A 1 96 ? 2.009 -4.465 -6.000 1.00 96.62 96 LYS A CA 1
ATOM 672 C C . LYS A 1 96 ? 2.083 -4.234 -4.498 1.00 96.62 96 LYS A C 1
ATOM 674 O O . LYS A 1 96 ? 3.157 -4.341 -3.916 1.00 96.62 96 LYS A O 1
ATOM 679 N N . VAL A 1 97 ? 0.939 -3.979 -3.877 1.00 96.88 97 VAL A N 1
ATOM 680 C CA . VAL A 1 97 ? 0.772 -3.915 -2.422 1.00 96.88 97 VAL A CA 1
ATOM 681 C C . VAL A 1 97 ? 0.007 -5.144 -1.934 1.00 96.88 97 VAL A C 1
ATOM 683 O O . VAL A 1 97 ? -0.906 -5.623 -2.607 1.00 96.88 97 VAL A O 1
ATOM 686 N N . VAL A 1 98 ? 0.401 -5.676 -0.778 1.00 95.56 98 VAL A N 1
ATOM 687 C CA . VAL A 1 98 ? -0.207 -6.839 -0.122 1.00 95.56 98 VAL A CA 1
ATOM 688 C C . VAL A 1 98 ? -0.473 -6.506 1.346 1.00 95.56 98 VAL A C 1
ATOM 690 O O . VAL A 1 98 ? 0.446 -6.065 2.038 1.00 95.56 98 VAL A O 1
ATOM 693 N N . ILE A 1 99 ? -1.704 -6.738 1.816 1.00 94.25 99 ILE A N 1
ATOM 694 C CA . ILE A 1 99 ? -2.128 -6.501 3.208 1.00 94.25 99 ILE A CA 1
ATOM 695 C C . ILE A 1 99 ? -2.667 -7.799 3.831 1.00 94.25 99 ILE A C 1
ATOM 697 O O . ILE A 1 99 ? -3.544 -8.461 3.253 1.00 94.25 99 ILE A O 1
ATOM 701 N N . LEU A 1 100 ? -2.141 -8.145 5.012 1.00 90.75 100 LEU A N 1
ATOM 702 C CA . LEU A 1 100 ? -2.442 -9.356 5.795 1.00 90.75 100 LEU A CA 1
ATOM 703 C C . LEU A 1 100 ? -3.038 -9.037 7.166 1.00 90.75 100 LEU A C 1
ATOM 705 O O . LEU A 1 100 ? -2.520 -8.106 7.814 1.00 90.75 100 LEU A O 1
#

Secondary structure (DSSP, 8-state):
----------EE-TTS-EE-------TT---S-EEEEEEEESEEEE-HHHH---SS--EEEEESS-TTSBP--EEEE-TTT--EEEE--SS-EEEEEEE-

pLDDT: mean 80.51, std 21.16, range [36.62, 98.06]

Sequence (100 aa):
ALSTRTTTTAVPDFNGVSVSGDCVAIPGGRGAPYVDTFASQTSLAITGATHGKGCDVAVFVYSADDPRDRLYAGYTVDDGTCDVAVDLGSVAQSGKVVIL

Radius of gyration: 16.6 Å; chains: 1; bounding box: 35×41×31 Å